Protein AF-A0AAD9XRF7-F1 (afdb_monomer)

Mean predicted aligned error: 10.56 Å

Secondary structure (DSSP, 8-state):
--GGGTT-HHHHHHHHHHHH--SHHHHHHHHHHHHHH-HHHHHHHHHT-GGGT-GGG-SS------HHHHHHHHHHHHHHTTTS-HHHHHHHHHHH-

Foldseek 3Di:
DLPPNVVDPVLVVLVVQLLPDQAPVSNVVSLVVNCVVPVVSSVVVVVVPCCVRGNNNPPDPPDPPPPCVVVVVVVVQQVVCVPPDPVSSVVSVVVPD

pLDDT: mean 81.85, std 11.95, range [47.41, 96.5]

Nearest PDB structures (foldseek):
  6xg8-assembly1_B  TM=5.591E-01  e=1.918E+00  Acetivibrio thermocellus ATCC 27405
  8apn-assembly1_AL  TM=3.798E-01  e=3.793E+00  Polytomella magna

Sequence (97 aa)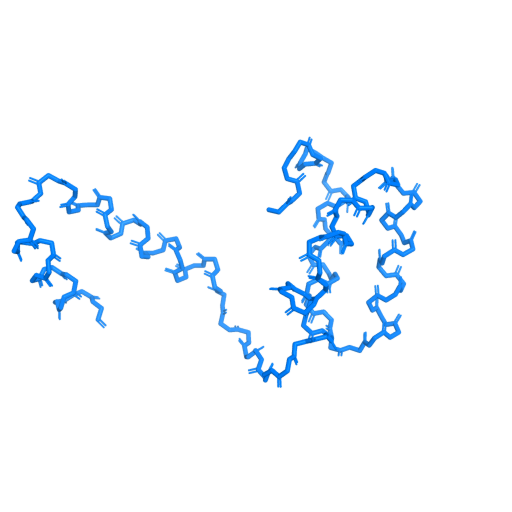:
MLGRYGKNKVLKDIFRKAVKVYWVNQFTRCMDQMENINSEAAMYITDVGFERWARAYSSGKRYNLMLSNIAEAMNNAIKACRELPITGVIDYIRGVL

Organism: NCBI:txid168575

Radius of gyration: 17.49 Å; Cα contacts (8 Å, |Δi|>4): 69; chains: 1; bounding box: 35×30×40 Å

Solvent-accessible surface area (backbone atoms only — not comparable to full-atom values): 5640 Å² total; per-residue (Å²): 131,62,67,94,59,59,78,42,65,67,58,49,53,41,50,57,49,31,34,64,32,70,44,59,72,62,28,50,56,31,50,56,55,35,37,76,75,38,48,71,61,37,48,56,53,53,75,69,40,53,55,80,62,23,45,46,54,35,93,60,90,77,68,89,68,63,60,63,58,53,52,49,49,50,51,51,55,52,60,75,33,65,89,43,57,73,68,54,35,54,53,50,51,72,74,76,109

Structure (mmCIF, N/CA/C/O backbone):
data_AF-A0AAD9XRF7-F1
#
_entry.id   AF-A0AAD9XRF7-F1
#
loop_
_atom_site.group_PDB
_atom_site.id
_atom_site.type_symbol
_atom_site.label_atom_id
_atom_site.label_alt_id
_atom_site.label_comp_id
_atom_site.label_asym_id
_atom_site.label_entity_id
_atom_site.label_seq_id
_atom_site.pdbx_PDB_ins_code
_atom_site.Cartn_x
_atom_site.Cartn_y
_atom_site.Cartn_z
_atom_site.occupancy
_atom_site.B_iso_or_equiv
_atom_site.auth_seq_id
_atom_site.auth_comp_id
_atom_site.auth_asym_id
_atom_site.auth_atom_id
_atom_site.pdbx_PDB_model_num
ATOM 1 N N . MET A 1 1 ? 2.566 3.607 -3.674 1.00 68.38 1 MET A N 1
ATOM 2 C CA . MET A 1 1 ? 1.124 3.581 -3.351 1.00 68.38 1 MET A CA 1
ATOM 3 C C . MET A 1 1 ? 0.614 4.948 -2.920 1.00 68.38 1 MET A C 1
ATOM 5 O O . MET A 1 1 ? -0.179 5.481 -3.658 1.00 68.38 1 MET A O 1
ATOM 9 N N . LEU A 1 2 ? 1.115 5.606 -1.869 1.00 74.69 2 LEU A N 1
ATOM 10 C CA . LEU A 1 2 ? 0.579 6.922 -1.445 1.00 74.69 2 LEU A CA 1
ATOM 11 C C . LEU A 1 2 ? 0.710 8.109 -2.437 1.00 74.69 2 LEU A C 1
ATOM 13 O O . LEU A 1 2 ? 0.180 9.177 -2.150 1.00 74.69 2 LEU A O 1
ATOM 17 N N . GLY A 1 3 ? 1.408 7.966 -3.573 1.00 75.50 3 GLY A N 1
ATOM 18 C CA . GLY A 1 3 ? 1.472 8.979 -4.640 1.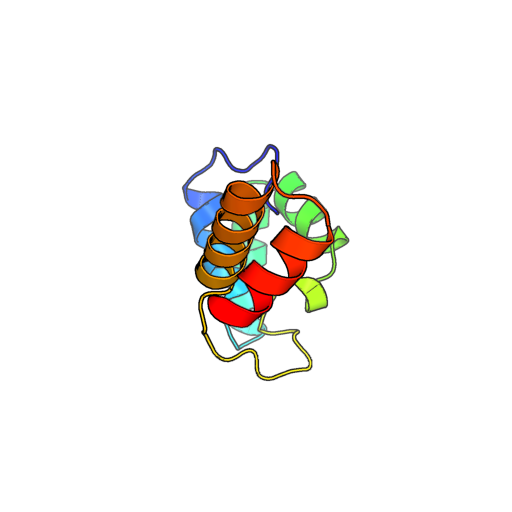00 75.50 3 GLY A CA 1
ATOM 19 C C . GLY A 1 3 ? 1.697 10.415 -4.141 1.00 75.50 3 GLY A C 1
ATOM 20 O O . GLY A 1 3 ? 2.635 10.677 -3.382 1.00 75.50 3 GLY A O 1
ATOM 21 N N . ARG A 1 4 ? 0.789 11.324 -4.532 1.00 75.19 4 ARG A N 1
ATOM 22 C CA . ARG A 1 4 ? 0.764 12.752 -4.150 1.00 75.19 4 ARG A CA 1
ATOM 23 C C . ARG A 1 4 ? 0.682 13.012 -2.636 1.00 75.19 4 ARG A C 1
ATOM 25 O O . ARG A 1 4 ? 1.149 14.050 -2.177 1.00 75.19 4 ARG A O 1
ATOM 32 N N . TYR A 1 5 ? 0.193 12.052 -1.848 1.00 77.38 5 TYR A N 1
ATOM 33 C CA . TYR A 1 5 ? 0.085 12.138 -0.382 1.00 77.38 5 TYR A CA 1
ATOM 34 C C . TYR A 1 5 ? 1.347 11.680 0.353 1.00 77.38 5 TYR A C 1
ATOM 36 O O . TYR A 1 5 ? 1.459 11.809 1.572 1.00 77.38 5 TYR A O 1
ATOM 44 N N . GLY A 1 6 ? 2.343 11.175 -0.379 1.00 71.12 6 GLY A N 1
ATOM 45 C CA . GLY A 1 6 ? 3.587 10.664 0.186 1.00 71.12 6 GLY A CA 1
ATOM 46 C C . GLY A 1 6 ? 4.460 11.709 0.893 1.00 71.12 6 GLY A C 1
ATOM 47 O O . GLY A 1 6 ? 5.494 11.339 1.439 1.00 71.12 6 GLY A O 1
ATOM 48 N N . LYS A 1 7 ? 4.111 12.999 0.906 1.00 78.88 7 LYS A N 1
ATOM 49 C CA . LYS A 1 7 ? 4.884 14.016 1.643 1.00 78.88 7 LYS A CA 1
ATOM 50 C C . LYS A 1 7 ? 4.571 14.029 3.145 1.00 78.88 7 LYS A C 1
ATOM 52 O O . LYS A 1 7 ? 5.434 14.404 3.931 1.00 78.88 7 LYS A O 1
ATOM 57 N N . ASN A 1 8 ? 3.389 13.562 3.559 1.00 86.50 8 ASN A N 1
ATOM 58 C CA . ASN A 1 8 ? 3.015 13.509 4.972 1.00 86.50 8 ASN A CA 1
ATOM 59 C C . ASN A 1 8 ? 3.662 12.288 5.658 1.00 86.50 8 ASN A C 1
ATOM 61 O O . ASN A 1 8 ? 3.334 11.137 5.356 1.00 86.50 8 ASN A O 1
ATOM 65 N N . LYS A 1 9 ? 4.603 12.545 6.579 1.00 88.69 9 LYS A N 1
ATOM 66 C CA . LYS A 1 9 ? 5.350 11.502 7.303 1.00 88.69 9 LYS A CA 1
ATOM 67 C C . LYS A 1 9 ? 4.436 10.637 8.178 1.00 88.69 9 LYS A C 1
ATOM 69 O O . LYS A 1 9 ? 4.554 9.418 8.143 1.00 88.69 9 LYS A O 1
ATOM 74 N N . VAL A 1 10 ? 3.489 11.255 8.883 1.00 91.19 10 VAL A N 1
ATOM 75 C CA . VAL A 1 10 ? 2.547 10.556 9.773 1.00 91.19 10 VAL A CA 1
ATOM 76 C C . VAL A 1 10 ? 1.653 9.615 8.968 1.00 91.19 10 VAL A C 1
ATOM 78 O O . VAL A 1 10 ? 1.533 8.437 9.298 1.00 91.19 10 VAL A O 1
ATOM 81 N N . LEU A 1 11 ? 1.107 10.101 7.849 1.00 90.69 11 LEU A N 1
ATOM 82 C CA . LEU A 1 11 ? 0.291 9.292 6.942 1.00 90.69 11 LEU A CA 1
ATOM 83 C C . LEU A 1 11 ? 1.078 8.095 6.384 1.00 90.69 11 LEU A C 1
ATOM 85 O O . LEU A 1 11 ? 0.570 6.977 6.332 1.00 90.69 11 LEU A O 1
ATOM 89 N N . LYS A 1 12 ? 2.346 8.311 6.008 1.00 90.25 12 LYS A N 1
ATOM 90 C CA . LYS A 1 12 ? 3.257 7.246 5.564 1.00 90.25 12 LYS A CA 1
ATOM 91 C C . LYS A 1 12 ? 3.477 6.180 6.631 1.00 90.25 12 LYS A C 1
ATOM 93 O O . LYS A 1 12 ? 3.519 4.995 6.299 1.00 90.25 12 LYS A O 1
ATOM 98 N N . ASP A 1 13 ? 3.650 6.583 7.881 1.00 91.94 13 ASP A N 1
ATOM 99 C CA . ASP A 1 13 ? 3.948 5.653 8.966 1.00 91.94 13 ASP A CA 1
ATOM 100 C C . ASP A 1 13 ? 2.715 4.829 9.355 1.00 91.94 13 ASP A C 1
ATOM 102 O O . ASP A 1 13 ? 2.825 3.612 9.524 1.00 91.94 13 ASP A O 1
ATOM 106 N N . ILE A 1 14 ? 1.526 5.440 9.364 1.00 93.56 14 ILE A N 1
ATOM 107 C CA . ILE A 1 14 ? 0.261 4.716 9.567 1.00 93.56 14 ILE A CA 1
ATOM 108 C C . ILE A 1 14 ? -0.001 3.755 8.406 1.00 93.56 14 ILE A C 1
ATOM 110 O O . ILE A 1 14 ? -0.291 2.584 8.643 1.00 93.56 14 ILE A O 1
ATOM 114 N N . PHE A 1 15 ? 0.197 4.189 7.158 1.00 91.38 15 PHE A N 1
ATOM 115 C CA . PHE A 1 15 ? 0.062 3.310 5.995 1.00 91.38 15 PHE A CA 1
ATOM 116 C C . PHE A 1 15 ? 1.010 2.104 6.072 1.00 91.38 15 PHE A C 1
ATOM 118 O O . PHE A 1 15 ? 0.597 0.963 5.878 1.00 91.38 15 PHE A O 1
ATOM 125 N N . ARG A 1 16 ? 2.286 2.317 6.425 1.00 90.38 16 ARG A N 1
ATOM 126 C CA . ARG A 1 16 ? 3.252 1.219 6.622 1.00 90.38 16 ARG A CA 1
ATOM 127 C C . ARG A 1 16 ? 2.819 0.252 7.717 1.00 90.38 16 ARG A C 1
ATOM 129 O O . ARG A 1 16 ? 3.094 -0.943 7.604 1.00 90.38 16 ARG A O 1
ATOM 136 N N . LYS A 1 17 ? 2.177 0.752 8.772 1.00 92.94 17 LYS A N 1
ATOM 137 C CA . LYS A 1 17 ? 1.603 -0.082 9.829 1.00 92.94 17 LYS A CA 1
ATOM 138 C C . LYS A 1 17 ? 0.421 -0.896 9.293 1.00 92.94 17 LYS A C 1
ATOM 140 O O . LYS A 1 17 ? 0.432 -2.114 9.456 1.00 92.94 17 LYS A O 1
ATOM 145 N N . ALA A 1 18 ? -0.510 -0.263 8.577 1.00 92.38 18 ALA A N 1
ATOM 146 C CA . ALA A 1 18 ? -1.668 -0.909 7.951 1.00 92.38 18 ALA A CA 1
ATOM 147 C C . ALA A 1 18 ? -1.264 -2.044 6.991 1.00 92.38 18 ALA A C 1
ATOM 149 O O . ALA A 1 18 ? -1.845 -3.124 7.014 1.00 92.38 18 ALA A O 1
ATOM 150 N N . VAL A 1 19 ? -0.203 -1.848 6.204 1.00 91.19 19 VAL A N 1
ATOM 151 C CA . VAL A 1 19 ? 0.346 -2.878 5.302 1.00 91.19 19 VAL A CA 1
ATOM 152 C C . VAL A 1 19 ? 0.795 -4.137 6.065 1.00 91.19 19 VAL A C 1
ATOM 154 O O . VAL A 1 19 ? 0.663 -5.251 5.557 1.00 91.19 19 VAL A O 1
ATOM 157 N N . LYS A 1 20 ? 1.351 -3.981 7.275 1.00 88.44 20 LYS A N 1
ATOM 158 C CA . LYS A 1 20 ? 2.070 -5.049 7.996 1.00 88.44 20 LYS A CA 1
ATOM 159 C C . LYS A 1 20 ? 1.221 -5.843 8.984 1.00 88.44 20 LYS A C 1
ATOM 161 O O . LYS A 1 20 ? 1.605 -6.975 9.296 1.00 88.44 20 LYS A O 1
ATOM 166 N N . VAL A 1 21 ? 0.146 -5.257 9.510 1.00 91.56 21 VAL A N 1
ATOM 167 C CA . VAL A 1 21 ? -0.692 -5.895 10.534 1.00 91.56 21 VAL A CA 1
ATOM 168 C C . VAL A 1 21 ? -1.339 -7.172 10.005 1.00 91.56 21 VAL A C 1
ATOM 170 O O . VAL A 1 21 ? -1.732 -7.266 8.844 1.00 91.56 21 VAL A O 1
ATOM 173 N N . TYR A 1 22 ? -1.417 -8.173 10.878 1.00 86.56 22 TYR A N 1
ATOM 174 C CA . TYR A 1 22 ? -2.010 -9.473 10.563 1.00 86.56 22 TYR A CA 1
ATOM 175 C C . TYR A 1 22 ? -3.516 -9.497 10.815 1.00 86.56 22 TYR A C 1
ATOM 177 O O . TYR A 1 22 ? -4.235 -10.240 10.160 1.00 86.56 22 TYR A O 1
ATOM 185 N N . TRP A 1 23 ? -3.982 -8.694 11.769 1.00 90.31 23 TRP A N 1
ATOM 186 C CA . TRP A 1 23 ? -5.350 -8.750 12.258 1.00 90.31 23 TRP A CA 1
ATOM 187 C C . TRP A 1 23 ? -6.197 -7.636 11.652 1.00 90.31 23 TRP A C 1
ATOM 189 O O . TRP A 1 23 ? -5.784 -6.473 11.633 1.00 90.31 23 TRP A O 1
ATOM 199 N N . VAL A 1 24 ? -7.406 -7.989 11.212 1.00 90.81 24 VAL A N 1
ATOM 200 C CA . VAL A 1 24 ? -8.361 -7.054 10.599 1.00 90.81 24 VAL A CA 1
ATOM 201 C C . VAL A 1 24 ? -8.716 -5.905 11.547 1.00 90.81 24 VAL A C 1
ATOM 203 O O . VAL A 1 24 ? -8.715 -4.757 11.132 1.00 90.81 24 VAL A O 1
ATOM 206 N N . ASN A 1 25 ? -8.904 -6.163 12.842 1.00 93.62 25 ASN A N 1
ATOM 207 C CA . ASN A 1 25 ? -9.197 -5.107 13.820 1.00 93.62 25 ASN A CA 1
ATOM 208 C C . ASN A 1 25 ? -8.081 -4.044 13.925 1.00 93.62 25 ASN A C 1
ATOM 210 O O . ASN A 1 25 ? -8.352 -2.848 14.029 1.00 93.62 25 ASN A O 1
ATOM 214 N N . GLN A 1 26 ? -6.813 -4.462 13.881 1.00 93.12 26 GLN A N 1
ATOM 215 C CA . GLN A 1 26 ? -5.668 -3.551 13.890 1.00 93.12 26 GLN A CA 1
ATOM 216 C C . GLN A 1 26 ? -5.554 -2.789 12.570 1.00 93.12 26 GLN A C 1
ATOM 218 O O . GLN A 1 26 ? -5.135 -1.631 12.574 1.00 93.12 26 GLN A O 1
ATOM 223 N N . PHE A 1 27 ? -5.923 -3.432 11.461 1.00 93.88 27 PHE A N 1
ATOM 224 C CA . PHE A 1 27 ? -5.992 -2.804 10.149 1.00 93.88 27 PHE A CA 1
ATOM 225 C C . PHE A 1 27 ? -7.055 -1.706 10.111 1.00 93.88 27 PHE A C 1
ATOM 227 O O . PHE A 1 27 ? -6.719 -0.573 9.776 1.00 93.88 27 PHE A O 1
ATOM 234 N N . THR A 1 28 ? -8.287 -2.007 10.532 1.00 95.31 28 THR A N 1
ATOM 235 C CA . THR A 1 28 ? -9.396 -1.044 10.578 1.00 95.31 28 THR A CA 1
ATOM 236 C C . THR A 1 28 ? -9.011 0.187 11.387 1.00 95.31 28 THR A C 1
ATOM 238 O O . THR A 1 28 ? -9.097 1.296 10.880 1.00 95.31 28 THR A O 1
ATOM 241 N N . ARG A 1 29 ? -8.403 0.003 12.566 1.00 96.50 29 ARG A N 1
ATOM 242 C CA . ARG A 1 29 ? -7.911 1.130 13.372 1.00 96.50 29 ARG A CA 1
ATOM 243 C C . ARG A 1 29 ? -6.873 1.994 12.643 1.00 96.50 29 ARG A C 1
ATOM 245 O O . ARG A 1 29 ? -6.801 3.195 12.885 1.00 96.50 29 ARG A O 1
ATOM 252 N N . CYS A 1 30 ? -6.029 1.404 11.793 1.00 94.88 30 CYS A N 1
ATOM 253 C CA . CYS A 1 30 ? -5.091 2.183 10.981 1.00 94.88 30 CYS A CA 1
ATOM 254 C C . CYS A 1 30 ? -5.821 2.944 9.866 1.00 94.88 30 CYS A C 1
ATOM 256 O O . CYS A 1 30 ? -5.452 4.082 9.595 1.00 94.88 30 CYS A O 1
ATOM 258 N N . MET A 1 31 ? -6.852 2.351 9.256 1.00 95.12 31 MET A N 1
ATOM 259 C CA . MET A 1 31 ? -7.675 3.016 8.241 1.00 95.12 31 MET A CA 1
ATOM 260 C C . MET A 1 31 ? -8.441 4.205 8.824 1.00 95.12 31 MET A C 1
ATOM 262 O O . MET A 1 31 ? -8.342 5.292 8.263 1.00 95.12 31 MET A O 1
ATOM 266 N N . ASP A 1 32 ? -9.053 4.053 10.001 1.00 96.00 32 ASP A N 1
ATOM 267 C CA . ASP A 1 32 ? -9.729 5.154 10.702 1.00 96.00 32 ASP A CA 1
ATOM 268 C C . ASP A 1 32 ? -8.753 6.308 10.988 1.00 96.00 32 ASP A C 1
ATOM 270 O O . ASP A 1 32 ? -9.061 7.487 10.818 1.00 96.00 32 ASP A O 1
ATOM 274 N N . GLN A 1 33 ? -7.521 5.989 11.403 1.00 95.25 33 GLN A N 1
ATOM 275 C CA . GLN A 1 33 ? -6.481 6.998 11.623 1.00 95.25 33 GLN A CA 1
ATOM 276 C C . GLN A 1 33 ? -6.059 7.697 10.326 1.00 95.25 33 GLN A C 1
ATOM 278 O O . GLN A 1 33 ? -5.778 8.894 10.345 1.00 95.25 33 GLN A O 1
ATOM 283 N N . MET A 1 34 ? -5.995 6.972 9.206 1.00 93.19 34 MET A N 1
ATOM 284 C CA . MET A 1 34 ? -5.685 7.568 7.906 1.00 93.19 34 MET A CA 1
ATOM 285 C C . MET A 1 34 ? -6.805 8.486 7.432 1.00 93.19 34 MET A C 1
ATOM 287 O O . MET A 1 34 ? -6.502 9.582 6.970 1.00 93.19 34 MET A O 1
ATOM 291 N N . GLU A 1 35 ? -8.063 8.079 7.588 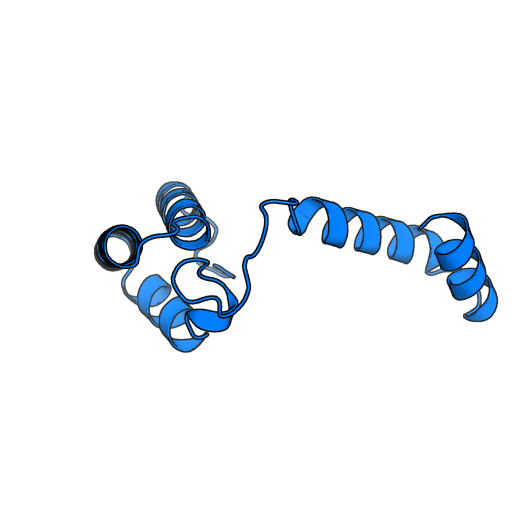1.00 94.56 35 GLU A N 1
ATOM 292 C CA . GLU A 1 35 ? -9.231 8.872 7.201 1.00 94.56 35 GLU A CA 1
ATOM 293 C C . GLU A 1 35 ? -9.299 10.195 7.974 1.00 94.56 35 GLU A C 1
ATOM 295 O O . GLU A 1 35 ? 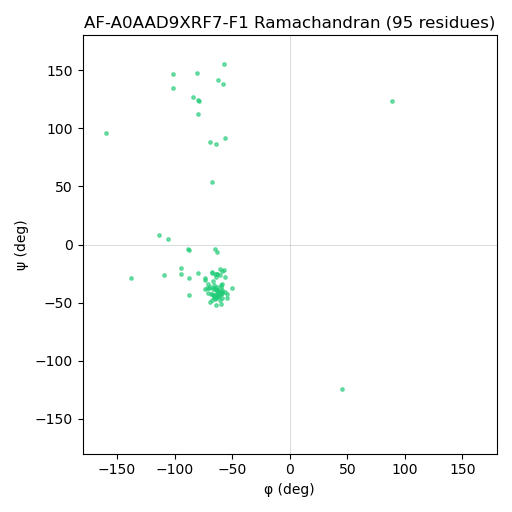-9.487 11.251 7.373 1.00 94.56 35 GLU A O 1
ATOM 300 N N . ASN A 1 36 ? -9.009 10.159 9.278 1.00 94.69 36 ASN A N 1
ATOM 301 C CA . ASN A 1 36 ? -8.935 11.357 10.119 1.00 94.69 36 ASN A CA 1
ATOM 302 C C . ASN A 1 36 ? -7.813 12.332 9.714 1.00 94.69 36 ASN A C 1
ATOM 304 O O . ASN A 1 36 ? -7.915 13.530 9.964 1.00 94.69 36 ASN A O 1
ATOM 308 N N . ILE A 1 37 ? -6.721 11.840 9.119 1.00 91.69 37 ILE A N 1
ATOM 309 C CA . ILE A 1 37 ? -5.599 12.685 8.675 1.00 91.69 37 ILE A CA 1
ATOM 310 C C . ILE A 1 37 ? -5.827 13.200 7.256 1.00 91.69 37 ILE A C 1
ATOM 312 O O . ILE A 1 37 ? -5.499 14.346 6.945 1.00 91.69 37 ILE A O 1
ATOM 316 N N . ASN A 1 38 ? -6.293 12.328 6.367 1.00 92.31 38 ASN A N 1
ATOM 317 C CA . ASN A 1 38 ? -6.530 12.631 4.969 1.00 92.31 38 ASN A CA 1
ATOM 318 C C . ASN A 1 38 ? -7.513 11.609 4.376 1.00 92.31 38 ASN A C 1
ATOM 320 O O . ASN A 1 38 ? -7.114 10.527 3.933 1.00 92.31 38 ASN A O 1
ATOM 324 N N . SER A 1 39 ? -8.790 11.985 4.341 1.00 92.62 39 SER A N 1
ATOM 325 C CA . SER A 1 39 ? -9.872 11.166 3.788 1.00 92.62 39 SER A CA 1
ATOM 326 C C . SER A 1 39 ? -9.650 10.810 2.317 1.00 92.62 39 SER A C 1
ATOM 328 O O . SER A 1 39 ? -9.853 9.665 1.927 1.00 92.62 39 SER A O 1
ATOM 330 N N . GLU A 1 40 ? -9.137 11.738 1.505 1.00 91.94 40 GLU A N 1
ATOM 331 C CA . GLU A 1 40 ? -8.874 11.505 0.078 1.00 91.94 40 GLU A CA 1
ATOM 332 C C . GLU A 1 40 ? -7.804 10.416 -0.138 1.00 91.94 40 GLU A C 1
ATOM 334 O O . GLU A 1 40 ? -7.924 9.565 -1.019 1.00 91.94 40 GLU A O 1
ATOM 339 N N . ALA A 1 41 ? -6.767 10.394 0.704 1.00 89.88 41 ALA A N 1
ATOM 340 C CA . ALA A 1 41 ? -5.737 9.362 0.673 1.00 89.88 41 ALA A CA 1
ATOM 341 C C . ALA A 1 41 ? -6.266 7.999 1.147 1.00 89.88 41 ALA A C 1
ATOM 343 O O . ALA A 1 41 ? -5.868 6.968 0.597 1.00 89.88 41 ALA A O 1
ATOM 344 N N . ALA A 1 42 ? -7.141 7.991 2.158 1.00 91.62 42 ALA A N 1
ATOM 345 C CA . ALA A 1 42 ? -7.791 6.778 2.648 1.00 91.62 42 ALA A CA 1
ATOM 346 C C . ALA A 1 42 ? -8.734 6.179 1.590 1.00 91.62 42 ALA A C 1
ATOM 348 O O . ALA A 1 42 ? -8.659 4.976 1.328 1.00 91.62 42 ALA A O 1
ATOM 349 N N . MET A 1 43 ? -9.535 7.013 0.917 1.00 92.94 43 MET A N 1
ATOM 350 C CA . MET A 1 43 ? -10.377 6.605 -0.214 1.00 92.94 43 MET A CA 1
ATOM 351 C C . MET A 1 43 ? -9.534 6.039 -1.356 1.00 92.94 43 MET A C 1
ATOM 353 O O . MET A 1 43 ? -9.749 4.903 -1.765 1.00 92.94 43 MET A O 1
ATOM 357 N N . TYR A 1 44 ? -8.499 6.766 -1.791 1.00 91.2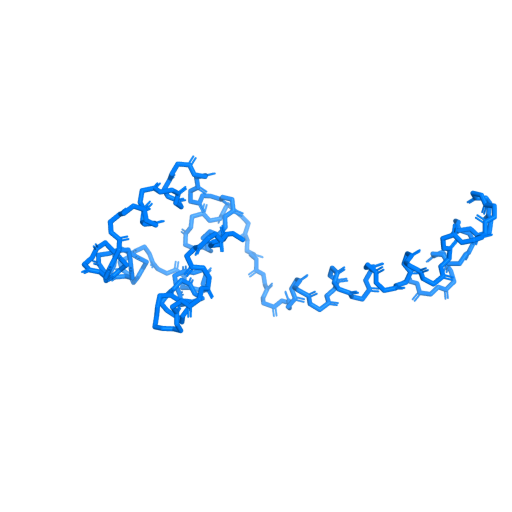5 44 TYR A N 1
ATOM 358 C CA . TYR A 1 44 ? -7.627 6.314 -2.876 1.00 91.25 44 TYR A CA 1
ATOM 359 C C . TYR A 1 44 ? -7.029 4.924 -2.613 1.00 91.25 44 TYR A C 1
ATOM 361 O O . TYR A 1 44 ? -6.960 4.089 -3.509 1.00 91.25 44 TYR A O 1
ATOM 369 N N . ILE A 1 45 ? -6.577 4.655 -1.385 1.00 89.62 45 ILE A N 1
ATOM 370 C CA . ILE A 1 45 ? -5.993 3.352 -1.037 1.00 89.62 45 ILE A CA 1
ATOM 371 C C . ILE A 1 45 ? -7.061 2.255 -0.919 1.00 89.62 45 ILE A C 1
ATOM 373 O O . ILE A 1 45 ? -6.771 1.087 -1.194 1.00 89.62 45 ILE A O 1
ATOM 377 N N . THR A 1 46 ? -8.277 2.620 -0.520 1.00 91.44 46 THR A N 1
ATOM 378 C CA . THR A 1 46 ? -9.419 1.702 -0.477 1.00 91.44 46 THR A CA 1
ATOM 379 C C . THR A 1 46 ? -9.804 1.249 -1.882 1.00 91.44 46 THR A C 1
ATOM 381 O O . THR A 1 46 ? -9.925 0.046 -2.107 1.00 91.44 46 THR A O 1
ATOM 384 N N . ASP A 1 47 ? -9.840 2.167 -2.851 1.00 91.75 47 ASP A N 1
ATOM 385 C CA . ASP A 1 47 ? -10.141 1.868 -4.261 1.00 91.75 47 ASP A CA 1
ATOM 386 C C . ASP A 1 47 ? -9.114 0.934 -4.921 1.00 91.75 47 ASP A C 1
ATOM 388 O O . ASP A 1 47 ? -9.427 0.208 -5.865 1.00 91.75 47 ASP A O 1
ATOM 392 N N . VAL A 1 48 ? -7.872 0.909 -4.424 1.00 89.31 48 VAL A N 1
ATOM 393 C CA . VAL A 1 48 ? -6.837 -0.021 -4.910 1.00 89.31 48 VAL A CA 1
ATOM 394 C C . VAL A 1 48 ? -7.168 -1.481 -4.559 1.00 89.31 48 VAL A C 1
ATOM 396 O O . VAL A 1 48 ? -6.680 -2.377 -5.249 1.00 89.31 48 VAL A O 1
ATOM 399 N N . GLY A 1 49 ? -7.985 -1.729 -3.530 1.00 90.38 49 GLY A N 1
ATOM 400 C CA . GLY A 1 49 ? -8.327 -3.065 -3.031 1.00 90.38 49 GLY A CA 1
ATOM 401 C C . GLY A 1 49 ? -7.344 -3.571 -1.971 1.00 90.38 49 GLY A C 1
ATOM 402 O O . GLY A 1 49 ? -6.128 -3.632 -2.191 1.00 90.38 49 GLY A O 1
ATOM 403 N N . PHE A 1 50 ? -7.854 -3.923 -0.788 1.00 89.88 50 PHE A N 1
ATOM 404 C CA . PHE A 1 50 ? -7.040 -4.283 0.381 1.00 89.88 50 PHE A CA 1
ATOM 405 C C . PHE A 1 50 ? -6.237 -5.570 0.188 1.00 89.88 50 PHE A C 1
ATOM 407 O O . PHE A 1 50 ? -5.092 -5.653 0.625 1.00 89.88 50 PHE A O 1
ATOM 414 N N . GLU A 1 51 ? -6.771 -6.555 -0.525 1.00 86.62 51 GLU A N 1
ATOM 415 C CA . GLU A 1 51 ? -6.112 -7.825 -0.841 1.00 86.62 51 GLU A CA 1
ATOM 416 C C . GLU A 1 51 ? -4.761 -7.640 -1.564 1.00 86.62 51 GLU A C 1
ATOM 418 O O . GLU A 1 51 ? -3.819 -8.437 -1.414 1.00 86.62 51 GLU A O 1
ATOM 423 N N . ARG A 1 52 ? -4.622 -6.535 -2.308 1.00 83.56 52 ARG A N 1
ATOM 424 C CA . ARG A 1 52 ? -3.420 -6.238 -3.096 1.00 83.56 52 ARG A CA 1
ATOM 425 C C . ARG A 1 52 ? -2.238 -5.804 -2.242 1.00 83.56 52 ARG A C 1
ATOM 427 O O . ARG A 1 52 ? -1.098 -6.041 -2.637 1.00 83.56 52 ARG A O 1
ATOM 434 N N . TRP A 1 53 ? -2.479 -5.193 -1.084 1.00 87.38 53 TRP A N 1
ATOM 435 C CA . TRP A 1 53 ? -1.422 -4.522 -0.321 1.00 87.38 53 TRP A CA 1
ATOM 436 C C . TRP A 1 53 ? -1.475 -4.761 1.191 1.00 87.38 53 TRP A C 1
ATOM 438 O O . TRP A 1 53 ? -0.427 -4.752 1.838 1.00 87.38 53 TRP A O 1
ATOM 448 N N . ALA A 1 54 ? -2.650 -5.003 1.765 1.00 89.75 54 ALA A N 1
ATOM 449 C CA . ALA A 1 54 ? -2.819 -5.253 3.186 1.00 89.75 54 ALA A CA 1
ATOM 450 C C . ALA A 1 54 ? -2.561 -6.726 3.500 1.00 89.75 54 ALA A C 1
ATOM 452 O O . ALA A 1 54 ? -3.173 -7.630 2.926 1.00 89.75 54 ALA A O 1
ATOM 453 N N . ARG A 1 55 ? -1.667 -6.996 4.455 1.00 86.94 55 ARG A N 1
ATOM 454 C CA . ARG A 1 55 ? -1.419 -8.371 4.896 1.00 86.94 55 ARG A CA 1
ATOM 455 C C . ARG A 1 55 ? -2.658 -9.012 5.524 1.00 86.94 55 ARG A C 1
ATOM 457 O O . ARG A 1 55 ? -2.898 -10.183 5.251 1.00 86.94 55 ARG A O 1
ATOM 464 N N . ALA A 1 56 ? -3.432 -8.264 6.310 1.00 89.31 56 ALA A N 1
ATOM 465 C CA . ALA A 1 56 ? -4.644 -8.763 6.965 1.00 89.31 56 ALA A CA 1
ATOM 466 C C . ALA A 1 56 ? -5.690 -9.343 5.985 1.00 89.31 56 ALA A C 1
ATOM 468 O O . ALA A 1 56 ? -6.496 -10.171 6.393 1.00 89.31 56 ALA A O 1
ATOM 469 N N . TYR A 1 57 ? -5.643 -8.949 4.705 1.00 87.94 57 TYR A N 1
ATOM 470 C CA . TYR A 1 57 ? -6.554 -9.399 3.640 1.00 87.94 57 TYR A CA 1
ATOM 471 C C . TYR A 1 57 ? -5.856 -10.235 2.552 1.00 87.94 57 TYR A C 1
ATOM 473 O O . TYR A 1 57 ? -6.438 -10.538 1.514 1.00 87.94 57 TYR A O 1
ATOM 481 N N . SER A 1 58 ? -4.591 -10.606 2.759 1.00 81.25 58 SER A N 1
ATOM 482 C CA . SER A 1 58 ? -3.825 -11.420 1.815 1.00 81.25 58 SER A CA 1
ATOM 483 C C . SER A 1 58 ? -4.200 -12.895 1.951 1.00 81.25 58 SER A C 1
ATOM 485 O O . SER A 1 58 ? -4.025 -13.475 3.020 1.00 81.25 58 SER A O 1
ATOM 487 N N . SER A 1 59 ? -4.620 -13.532 0.856 1.00 70.94 59 SER A N 1
ATOM 488 C CA . SER A 1 59 ? -4.927 -14.972 0.809 1.00 70.94 59 SER A CA 1
ATOM 489 C C . SER A 1 59 ? -3.708 -15.870 1.081 1.00 70.94 59 SER A C 1
ATOM 491 O O . SER A 1 59 ? -3.855 -16.994 1.554 1.00 70.94 59 SER A O 1
ATOM 493 N N . GLY A 1 60 ? -2.492 -15.375 0.823 1.00 68.12 60 GLY A N 1
ATOM 494 C CA . GLY A 1 60 ? -1.237 -16.069 1.123 1.00 68.12 60 GLY A CA 1
ATOM 495 C C . GLY A 1 60 ? -0.547 -15.560 2.392 1.00 68.12 60 GLY A C 1
ATOM 496 O O . GLY A 1 60 ? -0.552 -14.355 2.670 1.00 68.12 60 GLY A O 1
ATOM 497 N N . LYS A 1 61 ? 0.142 -16.460 3.117 1.00 60.56 61 LYS A N 1
ATOM 498 C CA . LYS A 1 61 ? 1.108 -16.102 4.173 1.00 60.56 61 LYS A CA 1
ATOM 499 C C . LYS A 1 61 ? 2.280 -15.343 3.540 1.00 60.56 61 LYS A C 1
ATOM 501 O O . LYS A 1 61 ? 3.293 -15.926 3.168 1.00 60.56 61 LYS A O 1
ATOM 506 N N . ARG A 1 62 ? 2.147 -14.022 3.400 1.00 59.97 62 ARG A N 1
ATOM 507 C CA . ARG A 1 62 ? 3.243 -13.132 2.993 1.00 59.97 62 ARG A CA 1
ATOM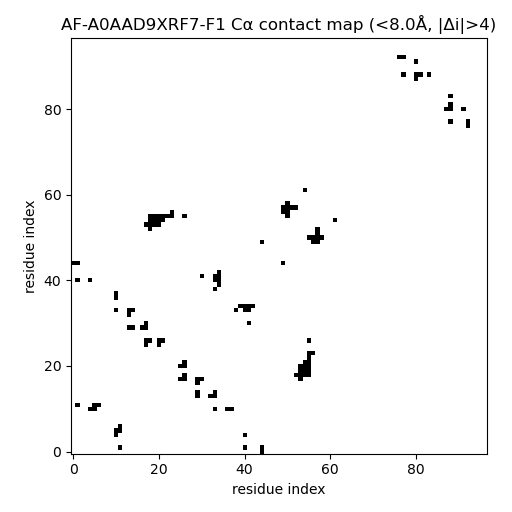 508 C C . ARG A 1 62 ? 4.257 -13.074 4.134 1.00 59.97 62 ARG A C 1
ATOM 510 O O . ARG A 1 62 ? 4.133 -12.222 5.015 1.00 59.97 62 ARG A O 1
ATOM 517 N N . TYR A 1 63 ? 5.220 -13.992 4.160 1.00 55.06 63 TYR A N 1
ATOM 518 C CA . TYR A 1 63 ? 6.368 -13.921 5.064 1.00 55.06 63 TYR A CA 1
ATOM 519 C C . TYR A 1 63 ? 7.120 -12.606 4.806 1.00 55.06 63 TYR A C 1
ATOM 521 O O . TYR A 1 63 ? 7.225 -12.157 3.668 1.00 55.06 63 TYR A O 1
ATOM 529 N N . ASN A 1 64 ? 7.552 -11.933 5.873 1.00 52.06 64 ASN A N 1
ATOM 530 C CA . ASN A 1 64 ? 8.207 -10.621 5.852 1.00 52.06 64 ASN A CA 1
ATOM 531 C C . ASN A 1 64 ? 9.605 -10.650 5.193 1.00 52.06 64 ASN A C 1
ATOM 533 O O . ASN A 1 64 ? 10.561 -10.190 5.808 1.00 52.06 64 ASN A O 1
ATOM 537 N N . LEU A 1 65 ? 9.772 -11.144 3.966 1.00 48.97 65 LEU A N 1
ATOM 538 C CA . LEU A 1 65 ? 10.928 -10.712 3.184 1.00 48.97 65 LEU A CA 1
ATOM 539 C C . LEU A 1 65 ? 10.589 -9.336 2.621 1.00 48.97 65 LEU A C 1
ATOM 541 O O . LEU A 1 65 ? 9.544 -9.144 2.003 1.00 48.97 65 LEU A O 1
ATOM 545 N N . MET A 1 66 ? 11.431 -8.351 2.914 1.00 47.41 66 MET A N 1
ATOM 546 C CA . MET A 1 66 ? 11.300 -6.983 2.427 1.00 47.41 66 MET A CA 1
ATOM 547 C C . MET A 1 66 ? 11.250 -6.954 0.892 1.00 47.41 66 MET A C 1
ATOM 549 O O . MET A 1 66 ? 12.276 -6.854 0.228 1.00 47.41 66 MET A O 1
ATOM 553 N N . LEU A 1 67 ? 10.042 -7.015 0.327 1.00 52.41 67 LEU A N 1
ATOM 554 C CA . LEU A 1 67 ? 9.781 -6.957 -1.114 1.00 52.41 67 LEU A CA 1
ATOM 555 C C . LEU A 1 67 ? 10.270 -5.648 -1.750 1.00 52.41 67 LEU A C 1
ATOM 557 O O . LEU A 1 67 ? 10.526 -5.641 -2.947 1.00 52.41 67 LEU A O 1
ATOM 561 N N . SER A 1 68 ? 10.458 -4.566 -0.976 1.00 57.78 68 SER A N 1
ATOM 562 C CA . SER A 1 68 ? 11.149 -3.375 -1.484 1.00 57.78 68 SER A CA 1
ATOM 563 C C . SER A 1 68 ? 12.601 -3.681 -1.803 1.00 57.78 68 SER A C 1
ATOM 565 O O . SER A 1 68 ? 13.019 -3.360 -2.894 1.00 57.78 68 SER A O 1
ATOM 567 N N . ASN A 1 69 ? 13.340 -4.356 -0.920 1.00 63.47 69 ASN A N 1
ATOM 568 C CA . ASN A 1 69 ? 14.751 -4.649 -1.164 1.00 63.47 69 ASN A CA 1
ATOM 569 C C . ASN A 1 69 ? 14.936 -5.617 -2.326 1.00 63.47 69 ASN A C 1
ATOM 571 O O . ASN A 1 69 ? 15.864 -5.433 -3.096 1.00 63.47 69 ASN A O 1
ATOM 575 N N . ILE A 1 70 ? 14.065 -6.619 -2.481 1.00 67.88 70 ILE A N 1
ATOM 576 C CA . ILE A 1 70 ? 14.148 -7.530 -3.631 1.00 67.88 70 ILE A CA 1
ATOM 577 C C . ILE A 1 70 ? 13.774 -6.792 -4.914 1.00 67.88 70 ILE A C 1
ATOM 579 O O . ILE A 1 70 ? 14.537 -6.830 -5.867 1.00 67.88 70 ILE A O 1
ATOM 583 N N . ALA A 1 71 ? 12.648 -6.073 -4.944 1.00 68.94 71 ALA A N 1
ATOM 584 C CA . ALA A 1 71 ? 12.259 -5.322 -6.134 1.00 68.94 71 ALA A CA 1
ATOM 585 C C . ALA A 1 71 ? 13.270 -4.214 -6.474 1.00 68.94 71 ALA A C 1
ATOM 587 O O . ALA A 1 71 ? 13.541 -3.970 -7.640 1.00 68.94 71 ALA A O 1
ATOM 588 N N . GLU A 1 72 ? 13.856 -3.554 -5.478 1.00 72.06 72 GLU A N 1
ATOM 589 C CA . GLU A 1 72 ? 14.891 -2.529 -5.638 1.00 72.06 72 GLU A CA 1
ATOM 590 C C . GLU A 1 72 ? 16.221 -3.140 -6.085 1.00 72.06 72 GLU A C 1
ATOM 592 O O . GLU A 1 72 ? 16.837 -2.611 -7.004 1.00 72.06 72 GLU A O 1
ATOM 597 N N . ALA A 1 73 ? 16.624 -4.290 -5.534 1.00 75.00 73 ALA A N 1
ATOM 598 C CA . ALA A 1 73 ? 17.776 -5.050 -6.015 1.00 75.00 73 ALA A CA 1
ATOM 599 C C . ALA A 1 73 ? 17.572 -5.515 -7.462 1.00 75.00 73 ALA A C 1
ATOM 601 O O . ALA A 1 73 ? 18.456 -5.318 -8.288 1.00 75.00 73 ALA A O 1
ATOM 602 N N . MET A 1 74 ? 16.389 -6.036 -7.799 1.00 74.12 74 MET A N 1
ATOM 603 C CA . MET A 1 74 ? 16.025 -6.406 -9.169 1.00 74.12 74 MET A CA 1
ATOM 604 C C . MET A 1 74 ? 16.021 -5.187 -10.095 1.00 74.12 74 MET A C 1
ATOM 606 O O . MET A 1 74 ? 16.582 -5.249 -11.182 1.00 74.12 74 MET A O 1
ATOM 610 N N . ASN A 1 75 ? 15.458 -4.055 -9.669 1.00 77.50 75 ASN A N 1
ATOM 611 C CA . ASN A 1 75 ? 15.465 -2.821 -10.455 1.00 77.50 75 ASN A CA 1
ATOM 612 C C . ASN A 1 75 ? 16.889 -2.301 -10.681 1.00 77.50 75 ASN A C 1
ATOM 614 O O . ASN A 1 75 ? 17.201 -1.842 -11.777 1.00 77.50 75 ASN A O 1
ATOM 618 N N . ASN A 1 76 ? 17.762 -2.391 -9.677 1.00 78.44 76 ASN A N 1
ATOM 619 C CA . ASN A 1 76 ? 19.165 -2.004 -9.795 1.00 78.44 76 ASN A CA 1
ATOM 620 C C . ASN A 1 76 ? 19.940 -2.952 -10.722 1.00 78.44 76 ASN A C 1
ATOM 622 O O . ASN A 1 76 ? 20.677 -2.477 -11.582 1.00 78.44 76 ASN A O 1
ATOM 626 N N . ALA A 1 77 ? 19.719 -4.263 -10.606 1.00 76.75 77 ALA A N 1
ATOM 627 C CA . ALA A 1 77 ? 20.288 -5.283 -11.486 1.00 76.75 77 ALA A CA 1
ATOM 628 C C . ALA A 1 77 ? 19.858 -5.072 -12.950 1.00 76.75 77 ALA A C 1
ATOM 630 O O . ALA A 1 77 ? 20.690 -5.012 -13.848 1.00 76.75 77 ALA A O 1
ATOM 631 N N . ILE A 1 78 ? 18.564 -4.846 -13.192 1.00 77.56 78 ILE A N 1
ATOM 632 C CA . ILE A 1 78 ? 18.026 -4.550 -14.529 1.00 77.56 78 ILE A CA 1
ATOM 633 C C . ILE A 1 78 ? 18.608 -3.240 -15.076 1.00 77.56 78 ILE A C 1
ATOM 635 O O . ILE A 1 78 ? 18.941 -3.149 -16.257 1.00 77.56 78 ILE A O 1
ATOM 639 N N . LYS A 1 79 ? 18.771 -2.219 -14.227 1.00 80.94 79 LYS A N 1
ATOM 640 C CA . LYS A 1 79 ? 19.358 -0.933 -14.621 1.00 80.94 79 LYS A CA 1
ATOM 641 C C . LYS A 1 79 ? 20.829 -1.067 -15.023 1.00 80.94 79 LYS A C 1
ATOM 643 O O . LYS A 1 79 ? 21.235 -0.404 -15.972 1.00 80.94 79 LYS A O 1
ATOM 648 N N . ALA A 1 80 ? 21.596 -1.925 -14.349 1.00 77.62 80 ALA A N 1
ATOM 649 C CA . ALA A 1 80 ? 22.996 -2.198 -14.679 1.00 77.62 80 ALA A CA 1
ATOM 650 C C . ALA A 1 80 ? 23.167 -2.859 -16.059 1.00 77.62 80 ALA A C 1
ATOM 652 O O . ALA A 1 80 ? 24.201 -2.691 -16.699 1.00 77.62 80 ALA A O 1
ATOM 653 N N . CYS A 1 81 ? 22.138 -3.555 -16.543 1.00 78.62 81 CYS A N 1
ATOM 654 C CA . CYS A 1 81 ? 22.184 -4.310 -17.796 1.00 78.62 81 CYS A CA 1
ATOM 655 C C . CYS A 1 81 ? 21.434 -3.659 -18.949 1.00 78.62 81 CYS A C 1
ATOM 657 O O . CYS A 1 81 ? 21.342 -4.246 -20.019 1.00 78.62 81 CYS A O 1
ATOM 659 N N . ARG A 1 82 ? 20.900 -2.452 -18.760 1.00 77.62 82 ARG A N 1
ATOM 660 C CA . ARG A 1 82 ? 20.037 -1.789 -19.745 1.00 77.62 82 ARG A CA 1
ATOM 661 C C . ARG A 1 82 ? 20.715 -1.527 -21.097 1.00 77.62 82 ARG A C 1
ATOM 663 O O . ARG A 1 82 ? 20.022 -1.472 -22.105 1.00 77.62 82 ARG A O 1
ATOM 670 N N . GLU A 1 83 ? 22.039 -1.392 -21.103 1.00 81.31 83 GLU A N 1
ATOM 671 C CA . GLU A 1 83 ? 22.854 -1.189 -22.310 1.00 81.31 83 GLU A CA 1
ATOM 672 C C . GLU A 1 83 ? 23.302 -2.510 -22.965 1.00 81.31 83 GLU A C 1
ATOM 674 O O . GLU A 1 83 ? 23.942 -2.501 -24.015 1.00 81.31 83 GLU A O 1
ATOM 679 N N . LEU A 1 84 ? 22.992 -3.662 -22.356 1.00 81.12 84 LEU A N 1
ATOM 680 C CA . LEU A 1 84 ? 23.304 -4.963 -22.936 1.00 81.12 84 LEU A CA 1
ATOM 681 C C . LEU A 1 84 ? 22.252 -5.346 -23.989 1.00 81.12 84 LEU A C 1
ATOM 683 O O . LEU A 1 84 ? 21.066 -5.046 -23.827 1.00 81.12 84 LEU A O 1
ATOM 687 N N . PRO A 1 85 ? 22.642 -6.083 -25.045 1.00 81.50 85 PRO A N 1
ATOM 688 C CA . PRO A 1 85 ? 21.671 -6.758 -25.896 1.00 81.50 85 PRO A CA 1
ATOM 689 C C . PRO A 1 85 ? 20.800 -7.704 -25.055 1.00 81.50 85 PRO A C 1
ATOM 691 O O . PRO A 1 85 ? 21.231 -8.189 -24.009 1.00 81.50 85 PRO A O 1
ATOM 694 N N . ILE A 1 86 ? 19.583 -8.006 -25.523 1.00 77.31 86 ILE A N 1
ATOM 695 C CA . ILE A 1 86 ? 18.596 -8.831 -24.793 1.00 77.31 86 ILE A CA 1
ATOM 696 C C . ILE A 1 86 ? 19.208 -10.149 -24.285 1.00 77.31 86 ILE A C 1
ATOM 698 O O . ILE A 1 86 ? 18.920 -10.581 -23.172 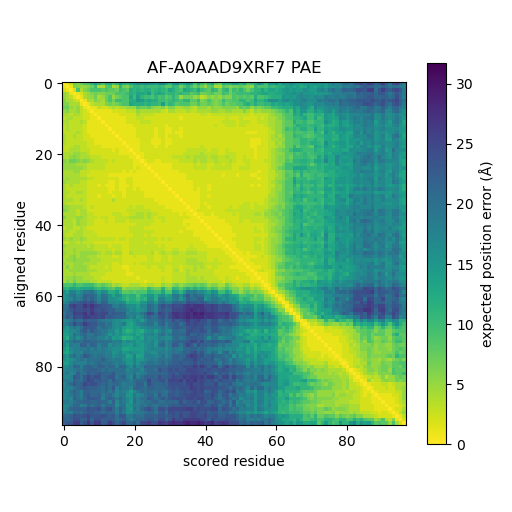1.00 77.31 86 ILE A O 1
ATOM 702 N N . THR A 1 87 ? 20.102 -10.757 -25.065 1.00 83.19 87 THR A N 1
ATOM 703 C CA . THR A 1 87 ? 20.856 -11.956 -24.675 1.00 83.19 87 THR A CA 1
ATOM 704 C C . THR A 1 87 ? 21.777 -11.715 -23.474 1.00 83.19 87 THR A C 1
ATOM 706 O O . THR A 1 87 ? 21.749 -12.493 -22.527 1.00 83.19 87 THR A O 1
ATOM 709 N N . GLY A 1 88 ? 22.509 -10.598 -23.446 1.00 79.38 88 GLY A N 1
ATOM 710 C CA . GLY A 1 88 ? 23.372 -10.212 -22.325 1.00 79.38 88 GLY A CA 1
ATOM 711 C C . GLY A 1 88 ? 22.603 -9.872 -21.044 1.00 79.38 88 GLY A C 1
ATOM 712 O O . GLY A 1 88 ? 23.084 -10.152 -19.949 1.00 79.38 88 GLY A O 1
ATOM 713 N N . VAL A 1 89 ? 21.381 -9.340 -21.160 1.00 77.62 89 VAL A N 1
ATOM 714 C CA . VAL A 1 89 ? 20.490 -9.134 -20.003 1.00 77.62 89 VAL A CA 1
ATOM 715 C C . VAL A 1 89 ? 20.064 -10.471 -19.395 1.00 77.62 89 VAL A C 1
ATOM 717 O O . VAL A 1 89 ? 20.100 -10.634 -18.177 1.00 77.62 89 VAL A O 1
ATOM 720 N N . ILE A 1 90 ? 19.670 -11.435 -20.234 1.00 79.31 90 ILE A N 1
ATOM 721 C CA . ILE A 1 90 ? 19.233 -12.761 -19.779 1.00 79.31 90 ILE A CA 1
ATOM 722 C C . ILE A 1 90 ? 20.385 -13.501 -19.089 1.00 79.31 90 ILE A C 1
ATOM 724 O O . ILE A 1 90 ? 20.177 -14.089 -18.026 1.00 79.31 90 ILE A O 1
ATOM 728 N N . ASP A 1 91 ? 21.589 -13.456 -19.65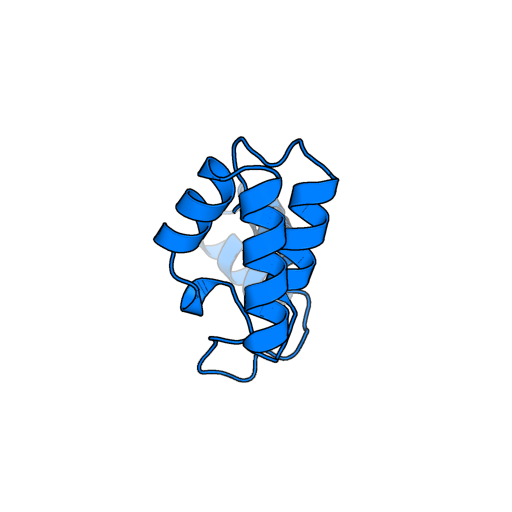6 1.00 81.88 91 ASP A N 1
ATOM 729 C CA . ASP A 1 91 ? 22.748 -14.139 -19.076 1.00 81.88 91 ASP A CA 1
ATOM 730 C C . ASP A 1 91 ? 23.205 -13.493 -17.763 1.00 81.88 91 ASP A C 1
ATOM 732 O O . ASP A 1 91 ? 23.537 -14.203 -16.815 1.00 81.88 91 ASP A O 1
ATOM 736 N N . TYR A 1 92 ? 23.126 -12.165 -17.646 1.00 78.06 92 TYR A N 1
ATOM 737 C CA . TYR A 1 92 ? 23.381 -11.482 -16.378 1.00 78.06 92 TYR A CA 1
ATOM 738 C C . TYR A 1 92 ? 22.365 -11.863 -15.297 1.00 78.06 92 TYR A C 1
ATOM 740 O O . TYR A 1 92 ? 22.749 -12.170 -14.171 1.00 78.06 92 TYR A O 1
ATOM 748 N N . ILE A 1 93 ? 21.070 -11.888 -15.634 1.00 77.81 93 ILE A N 1
ATOM 749 C CA . ILE A 1 93 ? 20.019 -12.289 -14.689 1.00 77.81 93 ILE A CA 1
ATOM 750 C C . ILE A 1 93 ? 20.259 -13.720 -14.196 1.00 77.81 93 ILE A C 1
ATOM 752 O O . ILE A 1 93 ? 20.131 -13.963 -13.003 1.00 77.81 93 ILE A O 1
ATOM 756 N N . ARG A 1 94 ? 20.661 -14.643 -15.079 1.00 77.69 9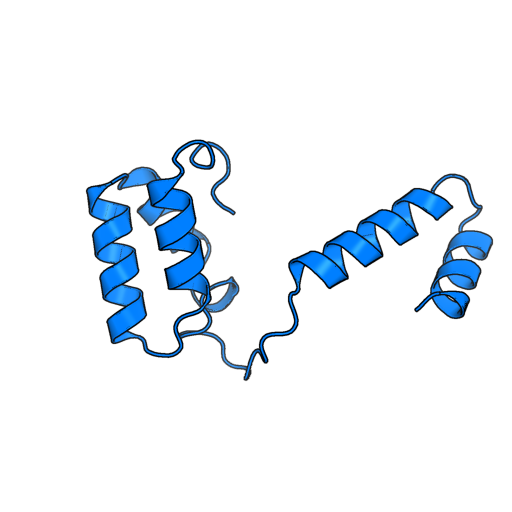4 ARG A N 1
ATOM 757 C CA . ARG A 1 94 ? 20.981 -16.037 -14.717 1.00 77.69 94 ARG A CA 1
ATOM 758 C C . ARG A 1 94 ? 22.226 -16.193 -13.840 1.00 77.69 94 ARG A C 1
ATOM 760 O O . ARG A 1 94 ? 22.361 -17.221 -13.189 1.00 77.69 94 ARG A O 1
ATOM 767 N N . GLY A 1 95 ? 23.159 -15.243 -13.892 1.00 73.19 95 GLY A N 1
ATOM 768 C CA . GLY A 1 95 ? 24.411 -15.297 -13.132 1.00 73.19 95 GLY A CA 1
ATOM 769 C C . GLY A 1 95 ? 24.377 -14.561 -11.789 1.00 73.19 95 GLY A C 1
ATOM 770 O O . GLY A 1 95 ? 25.230 -14.815 -10.943 1.00 73.19 95 GLY A O 1
ATOM 771 N N . VAL A 1 96 ? 23.435 -13.632 -11.601 1.00 68.81 96 VAL A N 1
ATOM 772 C CA . VAL A 1 96 ? 23.379 -12.720 -10.441 1.00 68.81 96 VAL A CA 1
ATOM 773 C C . VAL A 1 96 ? 22.221 -13.036 -9.484 1.00 68.81 96 VAL A C 1
ATOM 775 O O . VAL A 1 96 ? 22.324 -12.719 -8.297 1.00 68.81 96 VAL A O 1
ATOM 778 N N . LEU A 1 97 ? 21.137 -13.642 -9.980 1.00 56.22 97 LEU A N 1
ATOM 779 C CA . LEU A 1 97 ? 19.980 -14.113 -9.204 1.00 56.22 97 LEU A CA 1
ATOM 780 C C . LEU A 1 97 ? 19.959 -15.642 -9.135 1.00 56.22 97 LEU A C 1
ATOM 782 O O . LEU A 1 97 ? 19.502 -16.147 -8.085 1.00 56.22 97 LEU A O 1
#